Protein AF-A0A817XZN6-F1 (afdb_monomer)

Nearest PDB struct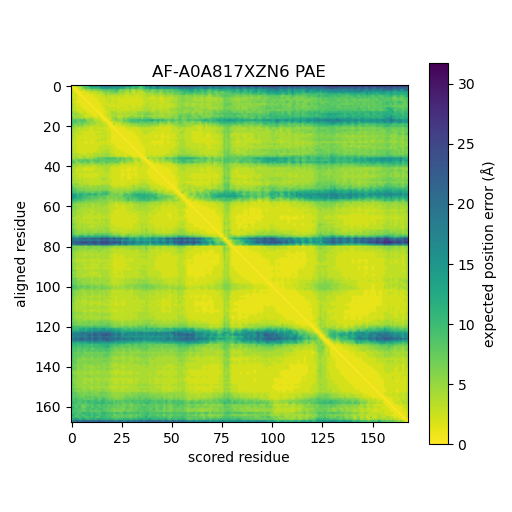ures (foldseek):
  7ai4-assembly2_B  TM=6.924E-01  e=1.505E-03  Homo sapiens
  3rib-assembly2_B  TM=6.121E-01  e=2.960E-02  Homo sapiens
  6fi4-assembly1_A-2  TM=4.427E-01  e=7.374E-02  Homo sapiens
  5bt1-assembly1_B  TM=5.089E-01  e=5.822E-01  Saccharomyces cerevisiae S288C
  5bt1-assembly1_A  TM=3.074E-01  e=2.699E-01  Saccharomyces cerevisiae S288C

Structure (mmCIF, N/CA/C/O backbone):
data_AF-A0A817XZN6-F1
#
_entry.id   AF-A0A817XZN6-F1
#
loop_
_atom_site.group_PDB
_atom_site.id
_atom_site.type_symbol
_atom_site.label_atom_id
_atom_site.label_alt_id
_atom_site.label_comp_id
_atom_site.label_asym_id
_atom_site.label_entity_id
_atom_site.label_seq_id
_atom_site.pdbx_PDB_ins_code
_atom_site.Cartn_x
_atom_site.Cartn_y
_atom_site.Cartn_z
_atom_site.occupancy
_atom_site.B_iso_or_equiv
_atom_site.auth_seq_id
_atom_site.auth_comp_id
_atom_site.auth_asym_id
_atom_site.auth_atom_id
_atom_site.pdbx_PDB_model_num
ATOM 1 N N . MET A 1 1 ? 0.587 -0.241 -28.070 1.00 60.62 1 MET A N 1
ATOM 2 C CA . MET A 1 1 ? 1.095 1.113 -28.405 1.00 60.62 1 MET A CA 1
ATOM 3 C C . MET A 1 1 ? 0.015 2.194 -28.400 1.00 60.62 1 MET A C 1
ATOM 5 O O . MET A 1 1 ? 0.226 3.192 -27.730 1.00 60.62 1 MET A O 1
ATOM 9 N N . GLU A 1 2 ? -1.133 2.032 -29.070 1.00 74.50 2 GLU A N 1
ATOM 10 C CA . GLU A 1 2 ? -2.145 3.107 -29.183 1.00 74.50 2 GLU A CA 1
ATOM 11 C C . GLU A 1 2 ? -2.701 3.598 -27.828 1.00 74.50 2 GLU A C 1
ATOM 13 O O . GLU A 1 2 ? -2.779 4.801 -27.593 1.00 74.50 2 GLU A O 1
ATOM 18 N N . VAL A 1 3 ? -2.954 2.691 -26.879 1.00 77.56 3 VAL A N 1
ATOM 19 C CA . VAL A 1 3 ? -3.459 3.027 -25.533 1.00 77.56 3 VAL A CA 1
ATOM 20 C C . VAL A 1 3 ? -2.488 3.910 -24.731 1.00 77.56 3 VAL A C 1
ATOM 22 O O . VAL A 1 3 ? -2.911 4.881 -24.105 1.00 77.56 3 VAL A O 1
ATOM 25 N N . ALA A 1 4 ? -1.178 3.643 -24.798 1.00 85.75 4 ALA A N 1
ATOM 26 C CA . ALA A 1 4 ? -0.168 4.465 -24.123 1.00 85.75 4 ALA A CA 1
ATOM 27 C C . ALA A 1 4 ? -0.171 5.912 -24.648 1.00 85.75 4 ALA A C 1
ATOM 29 O O . ALA A 1 4 ? 0.010 6.856 -23.882 1.00 85.75 4 ALA A O 1
ATOM 30 N N . THR A 1 5 ? -0.456 6.107 -25.942 1.00 88.44 5 THR A N 1
ATOM 31 C CA . THR A 1 5 ? -0.515 7.454 -26.532 1.00 88.44 5 THR A CA 1
ATOM 32 C C . THR A 1 5 ? -1.660 8.298 -25.972 1.00 88.44 5 THR A C 1
ATOM 34 O O . THR A 1 5 ? -1.512 9.513 -25.842 1.00 88.44 5 THR A O 1
ATOM 37 N N . TRP A 1 6 ? -2.788 7.683 -25.598 1.00 90.06 6 TRP A N 1
ATOM 38 C CA . TRP A 1 6 ? -3.908 8.399 -24.983 1.00 90.06 6 TRP A CA 1
ATOM 39 C C . TRP A 1 6 ? -3.563 8.862 -23.568 1.00 90.06 6 TRP A C 1
ATOM 41 O O . TRP A 1 6 ? -3.841 10.009 -23.223 1.00 90.06 6 TRP A O 1
ATOM 51 N N . TYR A 1 7 ? -2.883 8.022 -22.782 1.00 91.19 7 TYR A N 1
ATOM 52 C CA . TYR A 1 7 ? -2.407 8.410 -21.453 1.00 91.19 7 TYR A CA 1
ATOM 53 C C . TYR A 1 7 ? -1.339 9.503 -21.508 1.00 91.19 7 TYR A C 1
ATOM 55 O O . TYR A 1 7 ? -1.403 10.441 -20.722 1.00 91.19 7 TYR A O 1
ATOM 63 N N . LEU A 1 8 ? -0.410 9.451 -22.467 1.00 91.44 8 LEU A N 1
ATOM 64 C CA . LEU A 1 8 ? 0.588 10.512 -22.651 1.00 91.44 8 LEU A CA 1
ATOM 65 C C . LEU A 1 8 ? -0.052 11.861 -23.006 1.00 91.44 8 LEU A C 1
ATOM 67 O O . LEU A 1 8 ? 0.354 12.892 -22.472 1.00 91.44 8 LEU A O 1
ATOM 71 N N . LYS A 1 9 ? -1.093 11.863 -23.849 1.00 92.69 9 LYS A N 1
ATOM 72 C CA . LYS A 1 9 ? -1.884 13.076 -24.118 1.00 92.69 9 LYS A CA 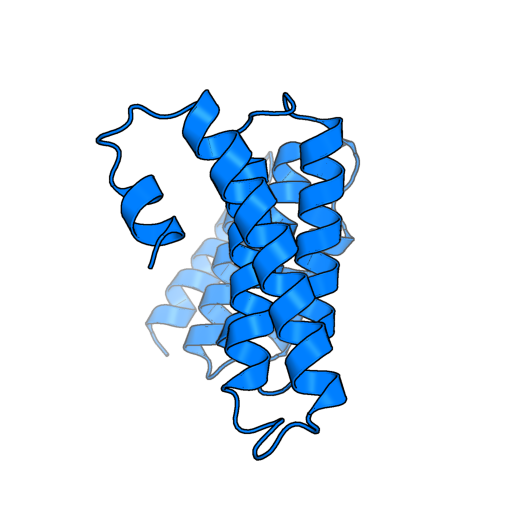1
ATOM 73 C C . LYS A 1 9 ? -2.608 13.571 -22.866 1.00 92.69 9 LYS A C 1
ATOM 75 O O . LYS A 1 9 ? -2.637 14.771 -22.619 1.00 92.69 9 LYS A O 1
ATOM 80 N N . ALA A 1 10 ? -3.179 12.664 -22.076 1.00 90.12 10 ALA A N 1
ATOM 81 C CA . ALA A 1 10 ? -3.854 13.023 -20.834 1.00 90.12 10 ALA A CA 1
ATOM 82 C C . ALA A 1 10 ? -2.884 13.622 -19.798 1.00 90.12 10 ALA A C 1
ATOM 84 O O . ALA A 1 10 ? -3.235 14.603 -19.151 1.00 90.12 10 ALA A O 1
ATOM 85 N N . ILE A 1 11 ? -1.655 13.103 -19.706 1.00 91.75 11 ILE A N 1
ATOM 86 C CA . ILE A 1 11 ? -0.579 13.641 -18.856 1.00 91.75 11 ILE A CA 1
ATOM 87 C C . ILE A 1 11 ? -0.242 15.087 -19.239 1.00 91.75 11 ILE A C 1
ATOM 89 O O . ILE A 1 11 ? -0.160 15.946 -18.363 1.00 91.75 11 ILE A O 1
ATOM 93 N N . ASP A 1 12 ? -0.080 15.372 -20.536 1.00 90.62 12 ASP A N 1
ATOM 94 C CA . ASP A 1 12 ? 0.195 16.731 -21.025 1.00 90.62 12 ASP A CA 1
ATOM 95 C C . ASP A 1 12 ? -0.951 17.708 -20.709 1.00 90.62 12 ASP A C 1
ATOM 97 O O . ASP A 1 12 ? -0.706 18.860 -20.354 1.00 90.62 12 ASP A O 1
ATOM 101 N N . LEU A 1 13 ? -2.203 17.249 -20.794 1.00 90.00 13 LEU A N 1
ATOM 102 C CA . LEU A 1 13 ? -3.370 18.057 -20.435 1.00 90.00 13 LEU A CA 1
ATOM 103 C C . LEU A 1 13 ? -3.451 18.310 -18.925 1.00 90.00 13 LEU A C 1
ATOM 105 O O . LEU A 1 13 ? -3.624 19.453 -18.513 1.00 90.00 13 LEU A O 1
ATOM 109 N N . GLU A 1 14 ? -3.298 17.270 -18.104 1.00 87.56 14 GLU A N 1
ATOM 110 C CA . GLU A 1 14 ? -3.371 17.361 -16.640 1.00 87.56 14 GLU A CA 1
ATOM 111 C C . GLU A 1 14 ? -2.254 18.253 -16.073 1.00 87.56 14 GLU A C 1
ATOM 113 O O . GLU A 1 14 ? -2.505 19.063 -15.185 1.00 87.56 14 GLU A O 1
ATOM 118 N N . GLY A 1 15 ? -1.042 18.194 -16.642 1.00 83.56 15 GLY A N 1
ATOM 119 C CA . GLY A 1 15 ? 0.075 19.065 -16.253 1.00 83.56 15 GLY A CA 1
ATOM 120 C C . GLY A 1 15 ? -0.149 20.556 -16.539 1.00 83.56 15 GLY A C 1
ATOM 121 O O . GLY A 1 15 ? 0.557 21.397 -15.985 1.00 83.56 15 GLY A O 1
ATOM 122 N N . LYS A 1 16 ? -1.131 20.900 -17.383 1.00 88.50 16 LYS A N 1
ATOM 123 C CA . LYS A 1 16 ? -1.517 22.289 -17.690 1.00 88.50 16 LYS A CA 1
ATOM 124 C C . LYS A 1 16 ? -2.652 22.804 -16.800 1.00 88.50 16 LYS A C 1
ATOM 126 O O . LYS A 1 16 ? -2.917 24.006 -16.813 1.00 88.50 16 LYS A O 1
ATOM 131 N N . LEU A 1 17 ? -3.333 21.930 -16.054 1.00 87.19 17 LEU A N 1
ATOM 132 C CA . LEU A 1 17 ? -4.431 22.315 -15.165 1.00 87.19 17 LEU A CA 1
ATOM 133 C C . LEU A 1 17 ? -3.911 22.966 -13.880 1.00 87.19 17 LEU A C 1
ATOM 135 O O . LEU A 1 17 ? -2.808 22.680 -13.420 1.00 87.19 17 LEU A O 1
ATOM 139 N N . GLN A 1 18 ? -4.729 23.841 -13.290 1.00 83.50 18 GLN A N 1
ATOM 140 C CA . GLN A 1 18 ? -4.469 24.450 -11.986 1.00 83.50 18 GLN A CA 1
ATOM 141 C C . GLN A 1 18 ? -5.731 24.359 -11.103 1.00 83.50 18 GLN A C 1
ATOM 143 O O . GLN A 1 18 ? -6.772 24.883 -11.510 1.00 83.50 18 GLN A O 1
ATOM 148 N N . PRO A 1 19 ? -5.665 23.720 -9.915 1.00 82.38 19 PRO A N 1
ATOM 149 C CA . PRO A 1 19 ? -4.513 22.987 -9.379 1.00 82.38 19 PRO A CA 1
ATOM 150 C C . PRO A 1 19 ? -4.287 21.649 -10.105 1.00 82.38 19 PRO A C 1
ATOM 152 O O . PRO A 1 19 ? -5.231 21.024 -10.588 1.00 82.38 19 PRO A O 1
ATOM 155 N N . VAL A 1 20 ? -3.033 21.196 -10.149 1.00 83.62 20 VAL A N 1
ATOM 156 C CA . VAL A 1 20 ? -2.660 19.893 -10.723 1.00 83.62 20 VAL A CA 1
ATOM 157 C C . VAL A 1 20 ? -3.245 18.758 -9.879 1.00 83.62 20 VAL A C 1
ATOM 159 O O . VAL A 1 20 ? -3.079 18.725 -8.657 1.00 83.62 20 VAL A O 1
ATOM 162 N N . ASN A 1 21 ? -3.879 17.772 -10.519 1.00 87.38 21 ASN A N 1
ATOM 163 C CA . ASN A 1 21 ? -4.322 16.566 -9.829 1.00 87.38 21 ASN A CA 1
ATOM 164 C C . ASN A 1 21 ? -3.212 15.503 -9.814 1.00 87.38 21 ASN A C 1
ATOM 166 O O . ASN A 1 21 ? -3.130 14.635 -10.688 1.00 87.38 21 ASN A O 1
ATOM 170 N N . TYR A 1 22 ? -2.376 15.535 -8.775 1.00 88.56 22 TYR A N 1
ATOM 171 C CA . TYR A 1 22 ? -1.265 14.591 -8.604 1.00 88.56 22 TYR A CA 1
ATOM 172 C C . TYR A 1 22 ? -1.702 13.124 -8.583 1.00 88.56 22 TYR A C 1
ATOM 174 O O . TYR A 1 22 ? -0.981 12.258 -9.074 1.00 88.56 22 TYR A O 1
ATOM 182 N N . LEU A 1 23 ? -2.908 12.828 -8.087 1.00 89.19 23 LEU A N 1
ATOM 183 C CA . LEU A 1 23 ? -3.453 11.471 -8.103 1.00 89.19 23 LEU A CA 1
ATOM 184 C C . LEU A 1 23 ? -3.738 10.980 -9.525 1.00 89.19 23 LEU A C 1
ATOM 186 O O . LEU A 1 23 ? -3.486 9.812 -9.830 1.00 89.19 23 LEU A O 1
ATOM 190 N N . ASN A 1 24 ? -4.295 11.837 -10.379 1.00 89.50 24 ASN A N 1
ATOM 191 C CA . ASN A 1 24 ? -4.534 11.494 -11.777 1.00 89.50 24 ASN A CA 1
ATOM 192 C C . ASN A 1 24 ? -3.212 11.313 -12.513 1.00 89.50 24 ASN A C 1
ATOM 194 O O . ASN A 1 24 ? -3.021 10.284 -13.158 1.00 89.50 24 ASN A O 1
ATOM 198 N N . LEU A 1 25 ? -2.290 12.261 -12.346 1.00 91.50 25 LEU A N 1
ATOM 199 C CA . LEU A 1 25 ? -0.982 12.228 -12.989 1.00 91.50 25 LEU A CA 1
ATOM 200 C C . LEU A 1 25 ? -0.202 10.957 -12.616 1.00 91.50 25 LEU A C 1
ATOM 202 O O . LEU A 1 25 ? 0.289 10.250 -13.494 1.00 91.50 25 LEU A O 1
ATOM 206 N N . PHE A 1 26 ? -0.185 10.609 -11.327 1.00 92.44 26 PHE A N 1
ATOM 207 C CA . PHE A 1 26 ? 0.412 9.376 -10.815 1.00 92.44 26 PHE A CA 1
ATOM 208 C C . PHE A 1 26 ? -0.188 8.127 -11.469 1.00 92.44 26 PHE A C 1
ATOM 210 O O . PHE A 1 26 ? 0.537 7.290 -12.006 1.00 92.44 26 PHE A O 1
ATOM 217 N N . LYS A 1 27 ? -1.523 8.013 -11.479 1.00 90.50 27 LYS A N 1
ATOM 218 C CA . LYS A 1 27 ? -2.215 6.869 -12.096 1.00 90.50 27 LYS A CA 1
ATOM 219 C C . LYS A 1 27 ? -1.919 6.759 -13.587 1.00 90.50 27 LYS A C 1
ATOM 221 O O . LYS A 1 27 ? -1.772 5.650 -14.088 1.00 90.50 27 LYS A O 1
ATOM 226 N N . MET A 1 28 ? -1.874 7.886 -14.296 1.00 92.56 28 MET A N 1
ATOM 227 C CA . MET A 1 28 ? -1.576 7.893 -15.724 1.00 92.56 28 MET A CA 1
ATOM 228 C C . MET A 1 28 ? -0.142 7.432 -15.980 1.00 92.56 28 MET A C 1
ATOM 230 O O . MET A 1 28 ? 0.054 6.607 -16.865 1.00 92.56 28 MET A O 1
ATOM 234 N N . TYR A 1 29 ? 0.838 7.882 -15.189 1.00 92.56 29 TYR A N 1
ATOM 235 C CA . TYR A 1 29 ? 2.216 7.403 -15.317 1.00 92.56 29 TYR A CA 1
ATOM 236 C C . TYR A 1 29 ? 2.351 5.904 -15.053 1.00 92.56 29 TYR A C 1
ATOM 238 O O . TYR A 1 2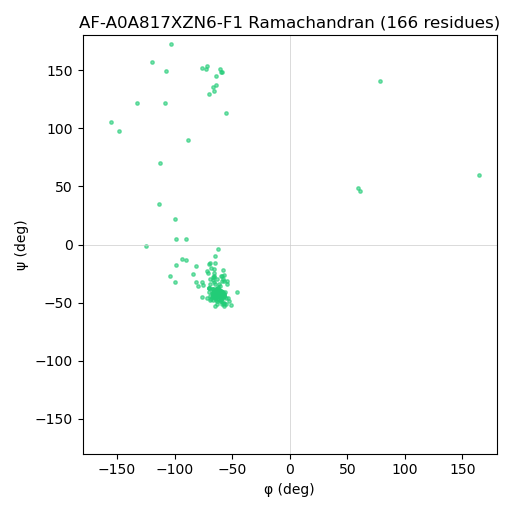9 ? 2.936 5.215 -15.887 1.00 92.56 29 TYR A O 1
ATOM 246 N N . LEU A 1 30 ? 1.744 5.379 -13.980 1.00 89.56 30 LEU A N 1
ATOM 247 C CA . LEU A 1 30 ? 1.716 3.929 -13.748 1.00 89.56 30 LEU A CA 1
ATOM 248 C C . LEU A 1 30 ? 1.066 3.190 -14.916 1.00 89.56 30 LEU A C 1
ATOM 250 O O . LEU A 1 30 ? 1.568 2.165 -15.366 1.00 89.56 30 LEU A O 1
ATOM 254 N N . LYS A 1 31 ? -0.023 3.735 -15.465 1.00 90.25 31 LYS A N 1
ATOM 255 C CA . LYS A 1 31 ? -0.713 3.074 -16.566 1.00 90.25 31 LYS A CA 1
ATOM 256 C C . LYS A 1 31 ? 0.092 3.080 -17.862 1.00 90.25 31 LYS A C 1
ATOM 258 O O . LYS A 1 31 ? 0.016 2.120 -18.625 1.00 90.25 31 LYS A O 1
ATOM 263 N N . VAL A 1 32 ? 0.869 4.134 -18.110 1.00 90.75 32 VAL A N 1
ATOM 264 C CA . VAL A 1 32 ? 1.834 4.163 -19.216 1.00 90.75 32 VAL A CA 1
ATOM 265 C C . VAL A 1 32 ? 2.925 3.120 -18.993 1.00 90.75 32 VAL A C 1
ATOM 267 O O . VAL A 1 32 ? 3.208 2.387 -19.935 1.00 90.75 32 VAL A O 1
ATOM 270 N N . ALA A 1 33 ? 3.477 3.012 -17.778 1.00 88.62 33 ALA A N 1
ATOM 271 C CA . ALA A 1 33 ? 4.471 1.992 -17.444 1.00 88.62 33 ALA A CA 1
ATOM 272 C C . ALA A 1 33 ? 3.938 0.583 -17.755 1.00 88.62 33 ALA A C 1
ATOM 274 O O . ALA A 1 33 ? 4.550 -0.138 -18.537 1.00 88.62 33 ALA A O 1
ATOM 275 N N . GLU A 1 34 ? 2.737 0.245 -17.271 1.00 86.38 34 GLU A N 1
ATOM 276 C CA . GLU A 1 34 ? 2.068 -1.036 -17.556 1.00 86.38 34 GLU A CA 1
ATOM 277 C C . GLU A 1 34 ? 1.868 -1.279 -19.065 1.00 86.38 34 GLU A C 1
ATOM 279 O O . GLU A 1 34 ? 2.081 -2.382 -19.564 1.00 86.38 34 GLU A O 1
ATOM 284 N N . CYS A 1 35 ? 1.459 -0.254 -19.824 1.00 88.62 35 CYS A N 1
ATOM 285 C CA . CYS A 1 35 ? 1.223 -0.378 -21.269 1.00 88.62 35 CYS A CA 1
ATOM 286 C C . CYS A 1 35 ? 2.505 -0.572 -22.093 1.00 88.62 35 CYS A C 1
ATOM 288 O O . CYS A 1 35 ? 2.411 -0.928 -23.271 1.00 88.62 35 CYS A O 1
ATOM 290 N N . LEU A 1 36 ? 3.663 -0.266 -21.511 1.00 86.88 36 LEU A N 1
ATOM 291 C CA . LEU A 1 36 ? 4.981 -0.326 -22.136 1.00 86.88 36 LEU A CA 1
ATOM 292 C C . LEU A 1 36 ? 5.851 -1.416 -21.492 1.00 86.88 36 LEU A C 1
ATOM 294 O O . LEU A 1 36 ? 7.055 -1.236 -21.373 1.00 86.88 36 LEU A O 1
ATOM 298 N N . GLU A 1 37 ? 5.238 -2.531 -21.078 1.00 84.12 37 GLU A N 1
ATOM 299 C CA . GLU A 1 37 ? 5.939 -3.685 -20.486 1.00 84.12 37 GLU A CA 1
ATOM 300 C C . GLU A 1 37 ? 6.691 -3.325 -19.190 1.00 84.12 37 GLU A C 1
ATOM 302 O O . GLU A 1 37 ? 7.841 -3.702 -18.990 1.00 84.12 37 GLU A O 1
ATOM 307 N N . ASN A 1 38 ? 6.019 -2.587 -18.298 1.00 75.12 38 ASN A N 1
ATOM 308 C CA . ASN A 1 38 ? 6.562 -2.085 -17.029 1.00 75.12 38 ASN A CA 1
ATOM 309 C C . ASN A 1 38 ? 7.792 -1.189 -17.221 1.00 75.12 38 ASN A C 1
ATOM 311 O O . ASN A 1 38 ? 8.813 -1.325 -16.546 1.00 75.12 38 ASN A O 1
ATOM 315 N N . ASP A 1 39 ? 7.671 -0.230 -18.142 1.00 82.44 39 ASP A N 1
ATOM 316 C CA . ASP A 1 39 ? 8.722 0.743 -18.421 1.00 82.44 39 ASP A CA 1
ATOM 317 C C . ASP A 1 39 ? 9.132 1.499 -17.142 1.00 82.44 39 ASP A C 1
ATOM 319 O O . ASP A 1 39 ? 8.380 2.304 -16.572 1.00 82.44 39 ASP A O 1
ATOM 323 N N . LYS A 1 40 ? 10.375 1.247 -16.718 1.00 85.00 40 LYS A N 1
ATOM 324 C CA . LYS A 1 40 ? 10.961 1.793 -15.493 1.00 85.00 40 LYS A CA 1
ATOM 325 C C . LYS A 1 40 ? 10.977 3.322 -15.474 1.00 85.00 40 LYS A C 1
ATOM 327 O O . LYS A 1 40 ? 10.847 3.914 -14.409 1.00 85.00 40 LYS A O 1
ATOM 332 N N . ILE A 1 41 ? 11.097 3.990 -16.623 1.00 89.38 41 ILE A N 1
ATOM 333 C CA . ILE A 1 41 ? 11.153 5.458 -16.690 1.00 89.38 41 ILE A CA 1
ATOM 334 C C . ILE A 1 41 ? 9.823 6.056 -16.226 1.00 89.38 41 ILE A C 1
ATOM 336 O O . ILE A 1 41 ? 9.808 7.046 -15.493 1.00 89.38 41 ILE A O 1
ATOM 340 N N . TYR A 1 42 ? 8.697 5.482 -16.648 1.00 89.31 42 TYR A N 1
ATOM 341 C CA . TYR A 1 42 ? 7.379 5.983 -16.255 1.00 89.31 42 TYR A CA 1
ATOM 342 C C . TYR A 1 42 ? 7.010 5.601 -14.824 1.00 89.31 42 TYR A C 1
ATOM 344 O O . TYR A 1 42 ? 6.374 6.403 -14.138 1.00 89.31 42 TYR A O 1
ATOM 352 N N . TYR A 1 43 ? 7.474 4.445 -14.351 1.00 87.81 43 TYR A N 1
ATOM 353 C CA . TYR A 1 43 ? 7.389 4.093 -12.937 1.00 87.81 43 TYR A CA 1
ATOM 354 C C . TYR A 1 43 ? 8.146 5.101 -12.055 1.00 87.81 43 TYR A C 1
ATOM 356 O O . TYR A 1 43 ? 7.561 5.680 -11.140 1.00 87.81 43 TYR A O 1
ATOM 364 N N . GLU A 1 44 ? 9.394 5.433 -12.397 1.00 89.69 44 GLU A N 1
ATOM 365 C CA . GLU A 1 44 ? 10.173 6.450 -11.676 1.00 89.69 44 GLU A CA 1
ATOM 366 C C . GLU A 1 44 ? 9.501 7.828 -11.720 1.00 89.69 44 GLU A C 1
ATOM 368 O O . GLU A 1 44 ? 9.514 8.569 -10.739 1.00 89.69 44 GLU A O 1
ATOM 373 N N . LYS A 1 45 ? 8.847 8.195 -12.829 1.00 92.25 45 LYS A N 1
ATOM 374 C CA . LYS A 1 45 ? 8.043 9.430 -12.886 1.00 92.25 45 LYS A CA 1
ATOM 375 C C . LYS A 1 45 ? 6.858 9.401 -11.922 1.00 92.25 45 LYS A C 1
ATOM 377 O O . LYS A 1 45 ? 6.580 10.421 -11.296 1.00 92.25 45 LYS A O 1
ATOM 382 N N . ALA A 1 46 ? 6.174 8.265 -11.784 1.00 91.38 46 ALA A N 1
ATOM 383 C CA . ALA A 1 46 ? 5.105 8.109 -10.802 1.00 91.38 46 ALA A CA 1
ATOM 384 C C . ALA A 1 46 ? 5.653 8.217 -9.370 1.00 91.38 46 ALA A C 1
ATOM 386 O O . ALA A 1 46 ? 5.121 8.981 -8.567 1.00 91.38 46 ALA A O 1
ATOM 387 N N . LYS A 1 47 ? 6.761 7.535 -9.066 1.00 90.31 47 LYS A N 1
ATOM 388 C CA . LYS A 1 47 ? 7.428 7.595 -7.758 1.00 90.31 47 LYS A CA 1
ATOM 389 C C . LYS A 1 47 ? 7.869 9.015 -7.398 1.00 90.31 47 LYS A C 1
ATOM 391 O O . LYS A 1 47 ? 7.579 9.487 -6.301 1.00 90.31 47 LYS A O 1
ATOM 396 N N . ASN A 1 48 ? 8.444 9.737 -8.360 1.00 91.62 48 ASN A N 1
ATOM 397 C CA . ASN A 1 48 ? 8.843 11.134 -8.196 1.00 91.62 48 ASN A CA 1
ATOM 398 C C . ASN A 1 48 ? 7.675 12.067 -7.850 1.00 91.62 48 ASN A C 1
ATOM 400 O O . ASN A 1 48 ? 7.894 13.102 -7.229 1.00 91.62 48 ASN A O 1
ATOM 404 N N . ILE A 1 49 ? 6.435 11.745 -8.236 1.00 91.06 49 ILE A N 1
ATOM 405 C CA . ILE A 1 49 ? 5.282 12.533 -7.780 1.00 91.06 49 ILE A CA 1
ATOM 406 C C . ILE A 1 49 ? 5.149 12.412 -6.272 1.00 91.06 49 ILE A C 1
ATOM 408 O O . ILE A 1 49 ? 5.013 13.432 -5.613 1.00 91.06 49 ILE A O 1
ATOM 412 N N . VAL A 1 50 ? 5.213 11.190 -5.738 1.00 88.75 50 VAL A N 1
ATOM 413 C CA . VAL A 1 50 ? 5.025 10.917 -4.307 1.00 88.75 50 VAL A CA 1
ATOM 414 C C . VAL A 1 50 ? 6.124 11.573 -3.471 1.00 88.75 50 VAL A C 1
ATOM 416 O O . VAL A 1 50 ? 5.820 12.194 -2.457 1.00 88.75 50 VAL A O 1
ATOM 419 N N . THR A 1 51 ? 7.381 11.508 -3.919 1.00 86.56 51 THR A N 1
ATOM 420 C CA . THR A 1 51 ? 8.528 12.086 -3.193 1.00 86.56 51 THR A CA 1
ATOM 421 C C . THR A 1 51 ? 8.566 13.613 -3.213 1.00 86.56 51 THR A C 1
ATOM 423 O O . THR A 1 51 ? 9.199 14.207 -2.348 1.00 86.56 51 THR A O 1
ATOM 426 N N . ASN A 1 52 ? 7.923 14.251 -4.196 1.00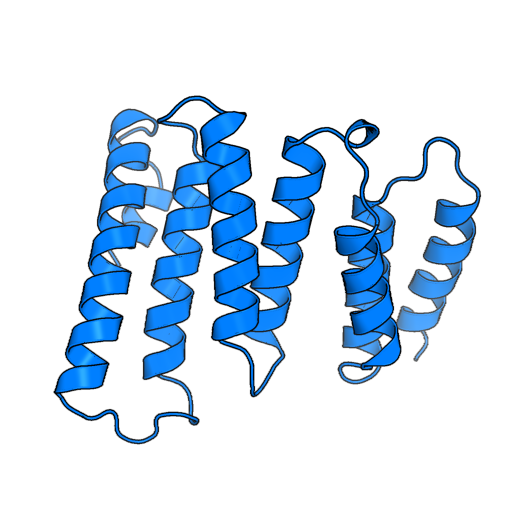 87.06 52 ASN A N 1
ATOM 427 C CA . ASN A 1 52 ? 7.892 15.710 -4.338 1.00 87.06 52 ASN A CA 1
ATOM 428 C C . ASN A 1 52 ? 6.607 16.349 -3.782 1.00 87.06 52 ASN A C 1
ATOM 430 O O . ASN A 1 52 ? 6.419 17.555 -3.945 1.00 87.06 52 ASN A O 1
ATOM 434 N N . LEU A 1 53 ? 5.713 15.573 -3.155 1.00 86.06 53 LEU A N 1
ATOM 435 C CA . LEU A 1 53 ? 4.540 16.136 -2.483 1.00 86.06 53 LEU A CA 1
ATOM 436 C C . LEU A 1 53 ? 4.983 17.016 -1.315 1.00 86.06 53 LEU A C 1
ATOM 438 O O . LEU A 1 53 ? 5.861 16.643 -0.537 1.00 86.06 53 LEU A O 1
ATOM 442 N N . THR A 1 54 ? 4.340 18.169 -1.176 1.00 77.38 54 THR A N 1
ATOM 443 C CA . THR A 1 54 ? 4.563 19.089 -0.059 1.00 77.38 54 THR A CA 1
ATOM 444 C C . THR A 1 54 ? 3.419 18.981 0.948 1.00 77.38 54 THR A C 1
ATOM 446 O O . THR A 1 54 ? 2.402 18.328 0.703 1.00 77.38 54 THR A O 1
ATOM 449 N N . GLU A 1 55 ? 3.554 19.646 2.097 1.00 75.62 55 GLU A N 1
ATOM 450 C CA . GLU A 1 55 ? 2.495 19.711 3.116 1.00 75.62 55 GLU A CA 1
ATOM 451 C C . GLU A 1 55 ? 1.170 20.283 2.564 1.00 75.62 55 GLU A C 1
ATOM 453 O O . GLU A 1 55 ? 0.091 19.922 3.035 1.00 75.62 55 GLU A O 1
ATOM 458 N N . GLU A 1 56 ? 1.228 21.109 1.511 1.00 75.38 56 GLU A N 1
ATOM 459 C CA . GLU A 1 56 ? 0.062 21.737 0.870 1.00 75.38 56 GLU A CA 1
ATOM 460 C C . GLU A 1 56 ? -0.880 20.733 0.189 1.00 75.38 56 GLU A C 1
ATOM 462 O O . GLU A 1 56 ? -2.073 20.999 0.035 1.00 75.38 56 GLU A O 1
ATOM 467 N N . ASN A 1 57 ? -0.375 19.557 -0.197 1.00 80.00 57 ASN A N 1
ATOM 468 C CA . ASN A 1 57 ? -1.168 18.500 -0.828 1.00 80.00 57 ASN A CA 1
ATOM 469 C C . ASN A 1 57 ? -2.172 17.838 0.130 1.00 80.00 57 ASN A C 1
ATOM 471 O O . ASN A 1 57 ? -3.122 17.182 -0.310 1.00 80.00 57 ASN A O 1
ATOM 475 N N . GLY A 1 58 ? -1.985 18.040 1.436 1.00 87.94 58 GLY A N 1
ATOM 476 C CA . GLY A 1 58 ? -2.799 17.465 2.494 1.00 87.94 58 GLY A CA 1
ATOM 477 C C . GLY A 1 58 ? -2.449 15.995 2.778 1.00 87.94 58 GLY A C 1
ATOM 478 O O . GLY A 1 58 ? -2.249 15.196 1.856 1.00 87.94 58 GLY A O 1
ATOM 479 N N . PRO A 1 59 ? -2.443 15.583 4.059 1.00 90.25 59 PRO A N 1
ATOM 480 C CA . PRO A 1 59 ? -1.932 14.275 4.480 1.00 90.25 59 PRO A CA 1
ATOM 481 C C . PRO A 1 59 ? -2.668 13.102 3.818 1.00 90.25 59 PRO A C 1
ATOM 483 O O . PRO A 1 59 ? -2.052 12.139 3.367 1.00 90.25 59 PRO A O 1
ATOM 486 N N . LEU A 1 60 ? -3.991 13.191 3.661 1.00 91.75 60 LEU A N 1
ATOM 487 C CA . LEU A 1 60 ? -4.782 12.099 3.081 1.00 91.75 60 LEU A CA 1
ATOM 488 C C . LEU A 1 60 ? -4.529 11.887 1.581 1.00 91.75 60 LEU A C 1
ATOM 490 O O . LEU A 1 60 ? -4.647 10.758 1.096 1.00 91.75 60 LEU A O 1
ATOM 494 N N . GLN A 1 61 ? -4.170 12.938 0.833 1.00 89.56 61 GLN A N 1
ATOM 495 C CA . GLN A 1 61 ? -3.786 12.786 -0.573 1.00 89.56 61 GLN A CA 1
ATOM 496 C C . GLN A 1 61 ? -2.449 12.045 -0.676 1.00 89.56 61 GLN A C 1
ATOM 498 O O . GLN A 1 61 ? -2.338 11.098 -1.460 1.00 89.56 61 GLN A O 1
ATOM 503 N N . THR A 1 62 ? -1.485 12.425 0.162 1.00 91.81 62 THR A N 1
ATOM 504 C CA . THR A 1 62 ? -0.174 11.776 0.272 1.00 91.81 62 THR A CA 1
ATOM 505 C C . THR A 1 62 ? -0.308 10.307 0.665 1.00 91.81 62 THR A C 1
ATOM 507 O O . THR A 1 62 ? 0.201 9.436 -0.040 1.00 91.81 6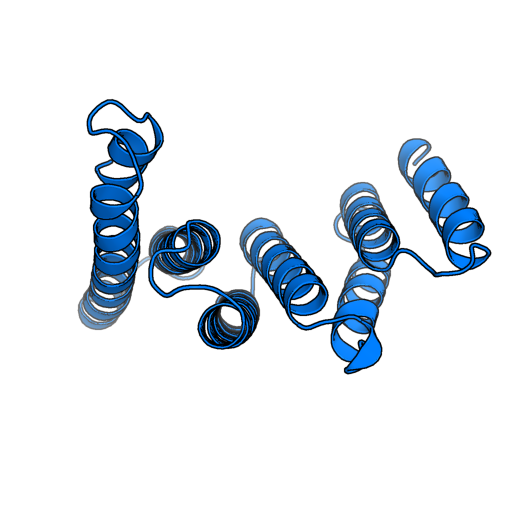2 THR A O 1
ATOM 510 N N . ALA A 1 63 ? -1.095 9.994 1.701 1.00 94.00 63 ALA A N 1
ATOM 511 C CA . ALA A 1 63 ? -1.361 8.614 2.109 1.00 94.00 63 ALA A CA 1
ATOM 512 C C . ALA A 1 63 ? -1.968 7.778 0.971 1.00 94.00 63 ALA A C 1
ATOM 514 O O . ALA A 1 63 ? -1.568 6.636 0.742 1.00 94.00 63 ALA A O 1
ATOM 515 N N . ARG A 1 64 ? -2.914 8.345 0.212 1.00 93.19 64 ARG A N 1
ATOM 516 C CA . ARG A 1 64 ? -3.543 7.655 -0.923 1.00 93.19 64 ARG A CA 1
ATOM 517 C C . ARG A 1 64 ? -2.555 7.352 -2.048 1.00 93.19 64 ARG A C 1
ATOM 519 O O . ARG A 1 64 ? -2.725 6.348 -2.740 1.00 93.19 64 ARG A O 1
ATOM 526 N N . LEU A 1 65 ? -1.576 8.224 -2.266 1.00 93.88 65 LEU A N 1
ATOM 527 C CA . LEU A 1 65 ? -0.529 8.022 -3.262 1.00 93.88 65 LEU A CA 1
ATOM 528 C C . LEU A 1 65 ? 0.453 6.932 -2.820 1.00 93.88 65 LEU A C 1
ATOM 530 O O . LEU A 1 65 ? 0.672 6.002 -3.593 1.00 93.88 65 LEU A O 1
ATOM 534 N N . TYR A 1 66 ? 0.916 6.961 -1.566 1.00 94.69 66 TYR A N 1
ATOM 535 C CA . TYR A 1 66 ? 1.725 5.880 -0.987 1.00 94.69 66 TYR A CA 1
ATOM 536 C C . TYR A 1 66 ? 1.034 4.517 -1.075 1.00 94.69 66 TYR A C 1
ATOM 538 O O . TYR A 1 66 ? 1.633 3.560 -1.553 1.00 94.69 66 TYR A O 1
ATOM 546 N N . PHE A 1 67 ? -0.254 4.440 -0.720 1.00 95.38 67 PHE A N 1
ATOM 547 C CA . PHE A 1 67 ? -1.031 3.201 -0.832 1.00 95.38 67 PHE A CA 1
ATOM 548 C C . PHE A 1 67 ? -1.029 2.634 -2.258 1.00 95.38 67 PHE A C 1
ATOM 550 O O . PHE A 1 67 ? -0.955 1.426 -2.470 1.00 95.38 67 PHE A O 1
ATOM 557 N N . LYS A 1 68 ? -1.155 3.510 -3.262 1.00 93.00 68 LYS A N 1
ATOM 558 C CA . LYS A 1 68 ? -1.191 3.093 -4.666 1.00 93.00 68 LYS A CA 1
ATOM 559 C C . LYS A 1 68 ? 0.173 2.697 -5.201 1.00 93.00 68 LYS A C 1
ATOM 561 O O . LYS A 1 68 ? 0.218 1.810 -6.046 1.00 93.00 68 LYS A O 1
ATOM 566 N N . LEU A 1 69 ? 1.229 3.362 -4.744 1.00 91.75 69 LEU A N 1
ATOM 567 C CA . LEU A 1 69 ? 2.597 2.984 -5.064 1.00 91.75 69 LEU A CA 1
ATOM 568 C C . LEU A 1 69 ? 2.890 1.594 -4.499 1.00 91.75 69 LEU A C 1
ATOM 570 O O . LEU A 1 69 ? 3.209 0.704 -5.275 1.00 91.75 69 LEU A O 1
ATOM 574 N N . ALA A 1 70 ? 2.608 1.378 -3.211 1.00 92.69 70 ALA A N 1
ATOM 575 C CA . ALA A 1 70 ? 2.777 0.090 -2.543 1.00 92.69 70 ALA A CA 1
ATOM 576 C C . ALA A 1 70 ? 2.066 -1.062 -3.275 1.00 92.69 70 ALA A C 1
ATOM 578 O O . ALA A 1 70 ? 2.674 -2.081 -3.583 1.00 92.69 70 ALA A O 1
ATOM 579 N N . HIS A 1 71 ? 0.794 -0.861 -3.634 1.00 90.44 71 HIS A N 1
ATOM 580 C CA . HIS A 1 71 ? 0.011 -1.853 -4.376 1.00 90.44 71 HIS A CA 1
ATOM 581 C C . HIS A 1 71 ? 0.537 -2.101 -5.800 1.00 90.44 71 HIS A C 1
ATOM 583 O O . HIS A 1 71 ? 0.279 -3.143 -6.392 1.00 90.44 71 HIS A O 1
ATOM 589 N N . HIS A 1 72 ? 1.205 -1.127 -6.420 1.00 87.56 72 HIS A N 1
ATOM 590 C CA . HIS A 1 72 ? 1.838 -1.349 -7.719 1.00 87.56 72 HIS A CA 1
ATOM 591 C C . HIS A 1 72 ? 3.139 -2.147 -7.556 1.00 87.56 72 HIS A C 1
ATOM 593 O O . HIS A 1 72 ? 3.326 -3.122 -8.282 1.00 87.56 72 HIS A O 1
ATOM 599 N N . CYS A 1 73 ? 3.980 -1.788 -6.575 1.00 87.19 73 CYS A N 1
ATOM 600 C CA . CYS A 1 73 ? 5.197 -2.526 -6.218 1.00 87.19 73 CYS A CA 1
ATOM 601 C C . CYS A 1 73 ? 4.892 -4.004 -5.950 1.00 87.19 73 CYS A C 1
ATOM 603 O O . CYS A 1 73 ? 5.557 -4.874 -6.503 1.00 87.19 73 CYS A O 1
ATOM 605 N N . SER A 1 74 ? 3.835 -4.282 -5.176 1.00 86.81 74 SER A N 1
ATOM 606 C CA . SER A 1 74 ? 3.456 -5.647 -4.793 1.00 86.81 74 SER A CA 1
ATOM 607 C C . SER A 1 74 ? 3.000 -6.529 -5.961 1.00 86.81 74 SER A C 1
ATOM 609 O O . SER A 1 74 ? 2.989 -7.745 -5.823 1.00 86.81 74 SER A O 1
ATOM 611 N N . LEU A 1 75 ? 2.577 -5.947 -7.091 1.00 81.19 75 LEU A N 1
ATOM 612 C CA . LEU A 1 75 ? 2.012 -6.691 -8.224 1.00 81.19 75 LEU A CA 1
ATOM 613 C C . LEU A 1 75 ? 2.995 -6.941 -9.369 1.00 81.19 75 LEU A C 1
ATOM 615 O O . LEU A 1 75 ? 2.829 -7.913 -10.103 1.00 81.19 75 LEU A O 1
ATOM 619 N N . TYR A 1 76 ? 3.935 -6.025 -9.593 1.00 71.94 76 TYR A N 1
ATOM 620 C CA . TYR A 1 76 ? 4.661 -5.948 -10.867 1.00 71.94 76 TYR A CA 1
ATOM 621 C C . TYR A 1 76 ? 6.176 -6.011 -10.737 1.00 71.94 76 TYR A C 1
ATOM 623 O O . TYR A 1 76 ? 6.864 -5.991 -11.759 1.00 71.94 76 TYR A O 1
ATOM 631 N N . SER A 1 77 ? 6.694 -6.099 -9.516 1.00 57.69 77 SER A N 1
ATOM 632 C CA . SER A 1 77 ? 8.123 -6.220 -9.297 1.00 57.69 77 SER A CA 1
ATOM 633 C C . SER A 1 77 ? 8.485 -7.622 -8.821 1.00 57.69 77 SER A C 1
ATOM 635 O O . SER A 1 77 ? 8.045 -8.042 -7.757 1.00 57.69 77 SER A O 1
ATOM 637 N N . ASP A 1 78 ? 9.361 -8.310 -9.562 1.00 56.16 78 ASP A N 1
ATOM 638 C CA . ASP A 1 78 ? 10.057 -9.525 -9.094 1.00 56.16 78 ASP A CA 1
ATOM 639 C C . ASP A 1 78 ? 10.970 -9.249 -7.878 1.00 56.16 78 ASP A C 1
ATOM 641 O O . ASP A 1 78 ? 1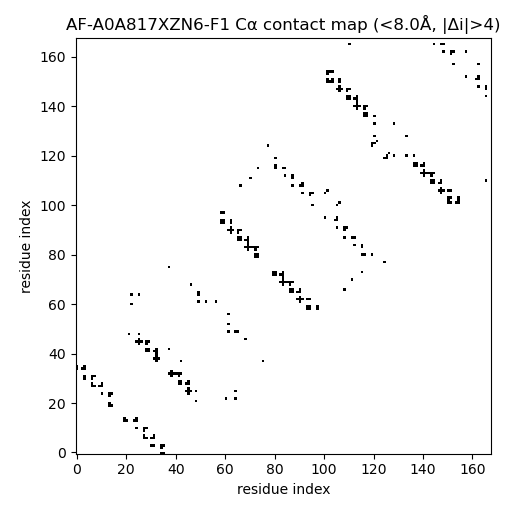1.616 -10.162 -7.369 1.00 56.16 78 ASP A O 1
ATOM 645 N N . ARG A 1 79 ? 11.091 -7.985 -7.447 1.00 58.25 79 ARG A N 1
ATOM 646 C CA . ARG A 1 79 ? 11.873 -7.536 -6.292 1.00 58.25 79 ARG A CA 1
ATOM 647 C C . ARG A 1 79 ? 11.307 -6.229 -5.781 1.00 58.25 79 ARG A C 1
ATOM 649 O O . ARG A 1 79 ? 11.492 -5.226 -6.449 1.00 58.25 79 ARG A O 1
ATOM 656 N N . ASP A 1 80 ? 10.599 -6.234 -4.666 1.00 74.06 80 ASP A N 1
ATOM 657 C CA . ASP A 1 80 ? 10.718 -5.198 -3.625 1.00 74.06 80 ASP A CA 1
ATOM 658 C C . ASP A 1 80 ? 9.508 -5.303 -2.684 1.00 74.06 80 ASP A C 1
ATOM 660 O O . ASP A 1 80 ? 8.726 -4.364 -2.506 1.00 74.06 80 ASP A O 1
ATOM 664 N N . HIS A 1 81 ? 9.366 -6.474 -2.051 1.00 85.38 81 HIS A N 1
ATOM 665 C CA . HIS A 1 81 ? 8.523 -6.629 -0.864 1.00 85.38 81 HIS A CA 1
ATOM 666 C C . HIS A 1 81 ? 8.788 -5.485 0.131 1.00 85.38 81 HIS A C 1
ATOM 668 O O . HIS A 1 81 ? 7.850 -4.890 0.655 1.00 85.38 81 HIS A O 1
ATOM 674 N N . ASP A 1 82 ? 10.058 -5.116 0.305 1.00 89.06 82 ASP A N 1
ATOM 675 C CA . ASP A 1 82 ? 10.479 -4.039 1.196 1.00 89.06 82 ASP A CA 1
ATOM 676 C C . ASP A 1 82 ? 10.011 -2.652 0.720 1.00 89.06 82 ASP A C 1
ATOM 678 O O . ASP A 1 82 ? 9.502 -1.884 1.530 1.00 89.06 82 ASP A O 1
ATOM 682 N N . GLU A 1 83 ? 10.073 -2.331 -0.582 1.00 89.75 83 GLU A N 1
ATOM 683 C CA . GLU A 1 83 ? 9.554 -1.043 -1.092 1.00 89.75 83 GLU A CA 1
ATOM 684 C C . GLU A 1 83 ? 8.034 -0.948 -0.910 1.00 89.75 83 GLU A C 1
ATOM 686 O O . GLU A 1 83 ? 7.509 0.097 -0.503 1.00 89.75 83 GLU A O 1
ATOM 691 N N . ALA A 1 84 ? 7.316 -2.040 -1.193 1.00 92.31 84 ALA A N 1
ATOM 692 C CA . ALA A 1 84 ? 5.876 -2.104 -0.980 1.00 92.31 84 ALA A CA 1
ATOM 693 C C . ALA A 1 84 ? 5.536 -1.926 0.507 1.00 92.31 84 ALA A C 1
ATOM 695 O O . ALA A 1 84 ? 4.631 -1.156 0.849 1.00 92.31 84 ALA A O 1
ATOM 696 N N . LEU A 1 85 ? 6.284 -2.595 1.388 1.00 94.44 85 LEU A N 1
ATOM 697 C CA . LEU A 1 85 ? 6.110 -2.518 2.832 1.00 94.44 85 LEU A CA 1
ATOM 698 C C . LEU A 1 85 ? 6.379 -1.103 3.351 1.00 94.44 85 LEU A C 1
ATOM 700 O O . LEU A 1 85 ? 5.526 -0.552 4.045 1.00 94.44 85 LEU A O 1
ATOM 704 N N . ASP A 1 86 ? 7.493 -0.483 2.962 1.00 94.12 86 ASP A N 1
ATOM 705 C CA . ASP A 1 86 ? 7.845 0.890 3.341 1.00 94.12 86 ASP A CA 1
ATOM 706 C C . ASP A 1 86 ? 6.751 1.881 2.925 1.00 94.12 86 ASP A C 1
ATOM 708 O O . ASP A 1 86 ? 6.319 2.726 3.717 1.00 94.12 86 ASP A O 1
ATOM 712 N N . CYS A 1 87 ? 6.230 1.744 1.703 1.00 94.69 87 CYS A N 1
ATOM 713 C CA . CYS A 1 87 ? 5.143 2.589 1.217 1.00 94.69 87 CYS A CA 1
ATOM 714 C C . CYS A 1 87 ? 3.834 2.356 1.991 1.00 94.69 87 CYS A C 1
ATOM 716 O O . CYS A 1 87 ? 3.135 3.322 2.317 1.00 94.69 87 CYS A O 1
ATOM 718 N N . TYR 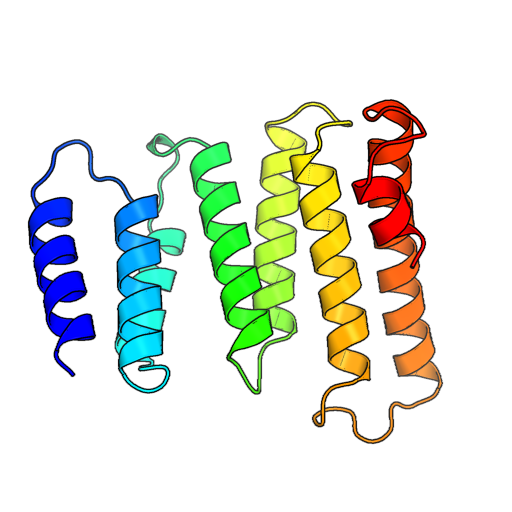A 1 88 ? 3.483 1.107 2.316 1.00 97.12 88 TYR A N 1
ATOM 719 C CA . TYR A 1 88 ? 2.306 0.829 3.142 1.00 97.12 88 TYR A CA 1
ATOM 720 C C . TYR A 1 88 ? 2.464 1.343 4.574 1.00 97.12 88 TYR A C 1
ATOM 722 O O . TYR A 1 88 ? 1.500 1.882 5.119 1.00 97.12 88 TYR A O 1
ATOM 730 N N . LEU A 1 89 ? 3.651 1.237 5.173 1.00 97.38 89 LEU A N 1
ATOM 731 C CA . LEU A 1 89 ? 3.929 1.765 6.509 1.00 97.38 89 LEU A CA 1
ATOM 732 C C . LEU A 1 89 ? 3.868 3.297 6.532 1.00 97.38 89 LEU A C 1
ATOM 734 O O . LEU A 1 89 ? 3.252 3.863 7.436 1.00 97.38 89 LEU A O 1
ATOM 738 N N . ALA A 1 90 ? 4.405 3.969 5.510 1.00 95.50 90 ALA A N 1
ATOM 739 C CA . ALA A 1 90 ? 4.269 5.417 5.353 1.00 95.50 90 ALA A CA 1
ATOM 740 C C . ALA A 1 90 ? 2.796 5.837 5.197 1.00 95.50 90 ALA A C 1
ATOM 742 O O . ALA A 1 90 ? 2.336 6.775 5.850 1.00 95.50 90 ALA A O 1
ATOM 743 N N . CYS A 1 91 ? 2.026 5.110 4.379 1.00 96.81 91 CYS A N 1
ATOM 744 C CA . CYS A 1 91 ? 0.585 5.319 4.245 1.00 96.81 91 CYS A CA 1
ATOM 745 C C . CYS A 1 91 ? -0.139 5.162 5.590 1.00 96.81 91 CYS A C 1
ATOM 747 O O . CYS A 1 91 ? -0.914 6.039 5.978 1.00 96.81 91 CYS A O 1
ATOM 749 N N . LEU A 1 92 ? 0.129 4.062 6.295 1.00 98.00 92 LEU A N 1
ATOM 750 C CA . LEU A 1 92 ? -0.491 3.729 7.571 1.00 98.00 92 LEU A CA 1
ATOM 751 C C . LEU A 1 92 ? -0.213 4.806 8.619 1.00 98.00 92 LEU A C 1
ATOM 753 O O . LEU A 1 92 ? -1.145 5.245 9.286 1.00 98.00 92 LEU A O 1
ATOM 757 N N . HIS A 1 93 ? 1.039 5.249 8.732 1.00 97.31 93 HIS A N 1
ATOM 758 C CA . HIS A 1 93 ? 1.437 6.286 9.678 1.00 97.31 93 HIS A CA 1
ATOM 759 C C . HIS A 1 93 ? 0.640 7.578 9.456 1.00 97.31 93 HIS A C 1
ATOM 761 O O . HIS A 1 93 ? -0.006 8.069 10.380 1.00 97.31 93 HIS A O 1
ATOM 767 N N . ILE A 1 94 ? 0.575 8.060 8.211 1.00 95.81 94 ILE A N 1
ATOM 768 C CA . ILE A 1 94 ? -0.180 9.274 7.876 1.00 95.81 94 ILE A CA 1
ATOM 769 C C . ILE A 1 94 ? -1.681 9.090 8.152 1.00 95.81 94 ILE A C 1
ATOM 771 O O . ILE A 1 94 ? -2.341 10.000 8.651 1.00 95.81 94 ILE A O 1
ATOM 775 N N . GLN A 1 95 ? -2.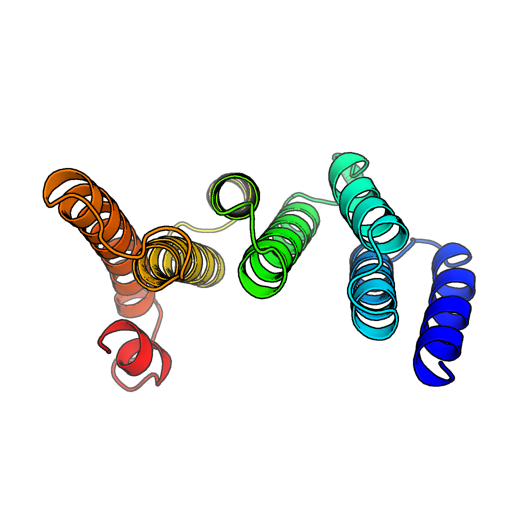247 7.921 7.836 1.00 97.31 95 GLN A N 1
ATOM 776 C CA . GLN A 1 95 ? -3.656 7.636 8.119 1.00 97.31 95 GLN A CA 1
ATOM 777 C C . GLN A 1 95 ? -3.949 7.611 9.622 1.00 97.31 95 GLN A C 1
ATOM 779 O O . GLN A 1 95 ? -4.985 8.124 10.028 1.00 97.31 95 GLN A O 1
ATOM 784 N N . GLN A 1 96 ? -3.060 7.051 10.443 1.00 97.25 96 GLN A N 1
ATOM 785 C CA . GLN A 1 96 ? -3.222 7.012 11.899 1.00 97.25 96 GLN A CA 1
ATOM 786 C C . GLN A 1 96 ? -3.159 8.403 12.540 1.00 97.25 96 GLN A C 1
ATOM 788 O O . GLN A 1 96 ? -3.812 8.627 13.556 1.00 97.25 96 GLN A O 1
ATOM 793 N N . GLU A 1 97 ? -2.407 9.335 11.952 1.00 96.75 97 GLU A N 1
ATOM 794 C CA . GLU A 1 97 ? -2.369 10.728 12.412 1.00 96.75 97 GLU A CA 1
ATOM 795 C C . GLU A 1 97 ? -3.577 11.544 11.931 1.00 96.75 97 GLU A C 1
ATOM 797 O O . GLU A 1 97 ? -4.068 12.415 12.650 1.00 96.75 97 GLU A O 1
ATOM 802 N N . ALA A 1 98 ? -4.061 11.280 10.713 1.00 96.38 98 ALA A N 1
ATOM 803 C CA . ALA A 1 98 ? -5.067 12.112 10.055 1.00 96.38 98 ALA A CA 1
ATOM 804 C C . ALA A 1 98 ? -6.515 11.593 10.161 1.00 96.38 98 ALA A C 1
ATOM 806 O O . ALA A 1 98 ? -7.445 12.358 9.891 1.00 96.38 98 ALA A O 1
ATOM 807 N N . LEU A 1 99 ? -6.733 10.318 10.501 1.00 96.62 99 LEU A N 1
ATOM 808 C CA . LEU A 1 99 ? -8.054 9.676 10.541 1.00 96.62 99 LEU A CA 1
ATOM 809 C C . LEU A 1 99 ? -8.401 9.159 11.947 1.00 96.62 99 LEU A C 1
ATOM 811 O O . LEU A 1 99 ? -7.513 8.869 12.746 1.00 96.62 99 LEU A O 1
ATOM 815 N N . PRO A 1 100 ? -9.699 8.983 12.260 1.00 96.88 100 PRO A N 1
ATOM 816 C CA . PRO A 1 100 ? -10.120 8.293 13.476 1.00 96.88 100 PRO A CA 1
ATOM 817 C C . PRO A 1 100 ? -9.577 6.857 13.546 1.00 96.88 100 PRO A C 1
ATOM 819 O O . PRO A 1 100 ? -9.500 6.167 12.536 1.00 96.88 100 PRO A O 1
ATOM 822 N N . GLU A 1 101 ? -9.306 6.358 14.755 1.00 94.06 101 GLU A N 1
ATOM 823 C CA . GLU A 1 101 ? -8.681 5.039 14.981 1.00 94.06 101 GLU A CA 1
ATOM 824 C C . GLU A 1 101 ? -9.416 3.859 14.307 1.00 94.06 101 GLU A C 1
ATOM 826 O O . GLU A 1 101 ? -8.787 2.888 13.893 1.00 94.06 101 GLU A O 1
ATOM 831 N N . ASN A 1 102 ? -10.745 3.939 14.167 1.00 95.25 102 ASN A N 1
ATOM 832 C CA . ASN A 1 102 ? -11.567 2.889 13.548 1.00 95.25 102 ASN A CA 1
ATOM 833 C C . ASN A 1 102 ? -11.934 3.189 12.079 1.00 95.25 102 ASN A C 1
ATOM 835 O O . ASN A 1 102 ? -12.932 2.664 11.569 1.00 95.25 102 ASN A O 1
ATOM 839 N N . ASP A 1 103 ? -11.171 4.051 11.401 1.00 97.31 103 ASP A N 1
ATOM 840 C CA . ASP A 1 103 ? -11.379 4.350 9.986 1.00 97.31 103 ASP A CA 1
ATOM 841 C C . ASP A 1 103 ? -11.077 3.126 9.105 1.00 97.31 103 ASP A C 1
ATOM 843 O O . ASP A 1 103 ? -10.075 2.423 9.266 1.00 97.31 103 ASP A O 1
ATOM 847 N N . LEU A 1 104 ? -11.955 2.863 8.136 1.00 96.31 104 LEU A N 1
ATOM 848 C CA . LEU A 1 104 ? -11.838 1.698 7.259 1.00 96.31 104 LEU A CA 1
ATOM 849 C C . LEU A 1 104 ? -10.641 1.778 6.301 1.00 96.31 104 LEU A C 1
ATOM 851 O O . LEU A 1 104 ? -10.200 0.736 5.819 1.00 96.31 104 LEU A O 1
ATOM 855 N N . ASN A 1 105 ? -10.086 2.965 6.035 1.00 96.44 105 ASN A N 1
ATOM 856 C CA . ASN A 1 105 ? -8.862 3.091 5.241 1.00 96.44 105 ASN A CA 1
ATOM 857 C C . ASN A 1 105 ? -7.644 2.556 6.004 1.00 96.44 105 ASN A C 1
ATOM 859 O O . ASN A 1 105 ? -6.821 1.878 5.395 1.00 96.44 105 ASN A O 1
ATOM 863 N N . ILE A 1 106 ? -7.574 2.770 7.325 1.00 97.81 106 ILE A N 1
ATOM 864 C CA . ILE A 1 106 ? -6.541 2.165 8.184 1.00 97.81 106 ILE A CA 1
ATOM 865 C C . ILE A 1 106 ? -6.679 0.638 8.139 1.00 97.81 106 ILE A C 1
ATOM 867 O O . ILE A 1 106 ? -5.698 -0.073 7.915 1.00 97.81 106 ILE A O 1
ATOM 871 N N . ALA A 1 107 ? -7.908 0.125 8.282 1.00 97.06 107 ALA A N 1
ATOM 872 C CA . ALA A 1 107 ? -8.176 -1.312 8.192 1.00 97.06 107 ALA A CA 1
ATOM 873 C C . ALA A 1 107 ? -7.755 -1.894 6.835 1.00 97.06 107 ALA A C 1
ATOM 875 O O . ALA A 1 107 ? -7.180 -2.981 6.774 1.00 97.06 107 ALA A O 1
ATOM 876 N N . LEU A 1 108 ? -8.015 -1.174 5.742 1.00 96.44 108 LEU A N 1
ATOM 877 C CA . LEU A 1 108 ? -7.599 -1.586 4.408 1.00 96.44 108 LEU A CA 1
ATOM 878 C C . LEU A 1 108 ? -6.072 -1.659 4.291 1.00 96.44 108 LEU A C 1
ATOM 880 O O . LEU A 1 108 ? -5.572 -2.645 3.755 1.00 96.44 108 LEU A O 1
ATOM 884 N N . THR A 1 109 ? -5.341 -0.671 4.808 1.00 97.69 109 THR A N 1
ATOM 885 C CA . THR A 1 109 ? -3.870 -0.673 4.795 1.00 97.69 109 THR A CA 1
ATOM 886 C C . THR A 1 109 ? -3.303 -1.837 5.606 1.00 97.69 109 THR A C 1
ATOM 888 O O . THR A 1 109 ? -2.435 -2.548 5.108 1.00 97.69 109 THR A O 1
ATOM 891 N N . TYR A 1 110 ? -3.859 -2.129 6.788 1.00 98.00 110 TYR A N 1
ATOM 892 C CA . TYR A 1 110 ? -3.490 -3.329 7.549 1.00 98.00 110 TYR A CA 1
ATOM 893 C C . TYR A 1 110 ? -3.698 -4.622 6.760 1.00 98.00 110 TYR A C 1
ATOM 895 O O . TYR A 1 110 ? -2.814 -5.477 6.740 1.00 98.00 110 TYR A O 1
ATOM 903 N N . LYS A 1 111 ? -4.838 -4.753 6.071 1.00 96.31 111 LYS A N 1
ATOM 904 C CA . LYS A 1 111 ? -5.113 -5.924 5.232 1.00 96.31 111 LYS A CA 1
ATOM 905 C C . LYS A 1 111 ? -4.062 -6.088 4.134 1.00 96.31 111 LYS A C 1
ATOM 907 O O . LYS A 1 111 ? -3.596 -7.195 3.915 1.00 96.31 111 LYS A O 1
ATOM 912 N N . GLN A 1 112 ? -3.676 -4.999 3.470 1.00 96.31 112 GLN A N 1
ATOM 913 C CA . GLN A 1 112 ? -2.682 -5.063 2.397 1.00 96.31 112 GLN A CA 1
ATOM 914 C C . GLN A 1 112 ? -1.288 -5.453 2.896 1.00 96.31 112 GLN A C 1
ATOM 916 O O . GLN A 1 112 ? -0.628 -6.246 2.237 1.00 96.31 112 GLN A O 1
ATOM 921 N N . ILE A 1 113 ? -0.863 -4.968 4.067 1.00 96.56 113 ILE A N 1
ATOM 922 C CA . ILE A 1 113 ? 0.411 -5.393 4.671 1.00 96.56 113 ILE A CA 1
ATOM 923 C C . ILE A 1 113 ? 0.376 -6.895 4.989 1.00 96.56 113 ILE A C 1
ATOM 925 O O . ILE A 1 113 ? 1.334 -7.609 4.707 1.00 96.56 113 ILE A O 1
ATOM 929 N N . ALA A 1 114 ? -0.740 -7.397 5.529 1.00 95.31 114 ALA A N 1
ATOM 930 C CA . ALA A 1 114 ? -0.897 -8.828 5.784 1.00 95.31 114 ALA A CA 1
ATOM 931 C C . ALA A 1 114 ? -0.831 -9.659 4.491 1.00 95.31 114 ALA A C 1
ATOM 933 O O . ALA A 1 114 ? -0.126 -10.665 4.438 1.00 95.31 114 ALA A O 1
ATOM 934 N N . THR A 1 115 ? -1.527 -9.217 3.438 1.00 92.38 115 THR A N 1
ATOM 935 C CA . THR A 1 115 ? -1.475 -9.848 2.113 1.00 92.38 115 THR A CA 1
ATOM 936 C C . THR A 1 115 ? -0.060 -9.839 1.540 1.00 92.38 115 THR A C 1
ATOM 938 O O . THR A 1 115 ? 0.392 -10.879 1.084 1.00 92.38 115 THR A O 1
ATOM 941 N N . LEU A 1 116 ? 0.670 -8.726 1.645 1.00 92.94 116 LEU A N 1
ATOM 942 C CA . LEU A 1 116 ? 2.040 -8.604 1.141 1.00 92.94 116 LEU A CA 1
ATOM 943 C C . LEU A 1 116 ? 2.981 -9.667 1.735 1.00 92.94 116 LEU A C 1
ATOM 945 O O . LEU A 1 116 ? 3.734 -10.298 0.997 1.00 92.94 116 LEU A O 1
ATOM 949 N N . HIS A 1 117 ? 2.908 -9.910 3.047 1.00 91.62 117 HIS A N 1
ATOM 950 C CA . HIS A 1 117 ? 3.724 -10.939 3.702 1.00 91.62 117 HIS A CA 1
ATOM 951 C C . HIS A 1 117 ? 3.312 -12.370 3.323 1.00 91.62 117 HIS A C 1
ATOM 953 O O . HIS A 1 117 ? 4.174 -13.233 3.158 1.00 91.62 117 HIS A O 1
ATOM 959 N N . ASN A 1 118 ? 2.011 -12.630 3.155 1.00 89.25 118 ASN A N 1
ATOM 960 C CA . ASN A 1 118 ? 1.528 -13.931 2.681 1.00 89.25 118 ASN A CA 1
ATOM 961 C C . ASN A 1 118 ? 1.956 -14.198 1.231 1.00 89.25 118 ASN A C 1
ATOM 963 O O . ASN A 1 118 ? 2.426 -15.292 0.915 1.00 89.25 118 ASN A O 1
ATOM 967 N N . ASP A 1 119 ? 1.836 -13.193 0.366 1.00 87.56 119 ASP A N 1
ATOM 968 C CA . ASP A 1 119 ? 2.218 -13.291 -1.040 1.00 87.56 119 ASP A CA 1
ATOM 969 C C . ASP A 1 119 ? 3.729 -13.517 -1.168 1.00 87.56 119 ASP A C 1
ATOM 971 O O . ASP A 1 119 ? 4.152 -14.365 -1.957 1.00 87.56 119 ASP A O 1
ATOM 975 N N . HIS A 1 120 ? 4.538 -12.865 -0.325 1.00 86.25 120 HIS A N 1
ATOM 976 C CA . HIS A 1 120 ? 5.988 -13.061 -0.280 1.00 86.25 120 HIS A CA 1
ATOM 977 C C . HIS A 1 120 ? 6.381 -14.518 0.011 1.00 86.25 120 HIS A C 1
ATOM 979 O O . HIS A 1 120 ? 7.251 -15.056 -0.675 1.00 86.25 120 HIS A O 1
ATOM 985 N N . LEU A 1 121 ? 5.679 -15.198 0.928 1.00 83.62 121 LEU A N 1
ATOM 986 C CA . LEU A 1 121 ? 5.881 -16.628 1.209 1.00 83.62 121 LEU A CA 1
ATOM 987 C C . LEU A 1 121 ? 5.485 -17.549 0.045 1.00 83.62 121 LEU A C 1
ATOM 989 O O . LEU A 1 121 ? 6.007 -18.655 -0.060 1.00 83.62 121 LEU A O 1
ATOM 993 N N . SER A 1 122 ? 4.534 -17.128 -0.791 1.00 77.25 122 SER A N 1
ATOM 994 C CA . SER A 1 122 ? 4.060 -17.903 -1.948 1.00 77.25 122 SER A CA 1
ATOM 995 C C . SER A 1 122 ? 4.839 -17.624 -3.240 1.00 77.25 122 SER A C 1
ATOM 997 O O . SER A 1 122 ? 4.706 -18.357 -4.224 1.00 77.25 122 SER A O 1
ATOM 999 N N . SER A 1 123 ? 5.638 -16.555 -3.247 1.00 73.44 123 SER A N 1
ATOM 1000 C CA . SER A 1 123 ? 6.410 -16.116 -4.402 1.00 73.44 123 SER A CA 1
ATOM 1001 C C . SER A 1 123 ? 7.586 -17.054 -4.698 1.00 73.44 123 SER A C 1
ATOM 1003 O O . SER A 1 123 ? 8.137 -17.708 -3.814 1.00 73.44 123 SER A O 1
ATOM 1005 N N . HIS A 1 124 ? 8.020 -17.099 -5.961 1.00 58.25 124 HIS A N 1
ATOM 1006 C CA . HIS A 1 124 ? 9.179 -17.895 -6.387 1.00 58.25 124 HIS A CA 1
ATOM 1007 C C . HIS A 1 124 ? 10.515 -17.427 -5.778 1.00 58.25 124 HIS A C 1
ATOM 1009 O O . HIS A 1 124 ? 11.517 -18.124 -5.931 1.00 58.25 124 HIS A O 1
ATOM 1015 N N . GLU A 1 125 ? 10.537 -16.270 -5.105 1.00 60.44 125 GLU A N 1
ATOM 1016 C CA . GLU A 1 125 ? 11.709 -15.737 -4.405 1.00 60.44 125 GLU A CA 1
ATOM 1017 C C . GLU A 1 125 ? 12.071 -16.596 -3.188 1.00 60.44 125 GLU A C 1
ATOM 1019 O O . GLU A 1 125 ? 13.245 -16.880 -2.948 1.00 60.44 125 GLU A O 1
ATOM 1024 N N . ILE A 1 126 ? 11.053 -17.094 -2.483 1.00 63.72 126 ILE A N 1
ATOM 1025 C CA . ILE A 1 126 ? 11.203 -18.022 -1.370 1.00 63.72 126 ILE A CA 1
ATOM 1026 C C . ILE A 1 126 ? 10.619 -19.374 -1.789 1.00 63.72 126 ILE A C 1
ATOM 1028 O O . ILE A 1 126 ? 9.583 -19.817 -1.304 1.00 63.72 126 ILE A O 1
ATOM 1032 N N . SER A 1 127 ? 11.292 -20.062 -2.713 1.00 64.62 127 SER A N 1
ATOM 1033 C CA . SER A 1 127 ? 10.858 -21.390 -3.166 1.00 64.62 127 SER A CA 1
ATOM 1034 C C . SER A 1 127 ? 10.764 -22.423 -2.028 1.00 64.62 127 SER A C 1
ATOM 1036 O O . SER A 1 127 ? 9.947 -23.334 -2.119 1.00 64.62 127 SER A O 1
ATOM 1038 N N . GLU A 1 128 ? 11.546 -22.257 -0.951 1.00 76.44 128 GLU A N 1
ATOM 1039 C CA . GLU A 1 128 ? 11.420 -23.001 0.313 1.00 76.44 128 GLU A CA 1
ATOM 1040 C C . GLU A 1 128 ? 11.856 -22.112 1.501 1.00 76.44 128 GLU A C 1
ATOM 1042 O O . GLU A 1 128 ? 13.058 -21.985 1.751 1.00 76.44 128 GLU A O 1
ATOM 1047 N N . PRO A 1 129 ? 10.927 -21.467 2.236 1.00 77.88 129 PRO A N 1
ATOM 1048 C CA . PRO A 1 129 ? 11.288 -20.669 3.405 1.00 77.88 129 PRO A CA 1
ATOM 1049 C C . PRO A 1 129 ? 11.893 -21.555 4.487 1.00 77.88 129 PRO A C 1
ATOM 1051 O O . PRO A 1 129 ? 11.418 -22.671 4.725 1.00 77.88 129 PRO A O 1
ATOM 1054 N N . SER A 1 130 ? 12.867 -21.036 5.239 1.00 86.44 130 SER A N 1
ATOM 1055 C CA . SER A 1 130 ? 13.197 -21.671 6.513 1.00 86.44 130 SER A CA 1
ATOM 1056 C C . SER A 1 130 ? 11.972 -21.648 7.434 1.00 86.44 130 SER A C 1
ATOM 1058 O O . SER A 1 130 ? 11.152 -20.728 7.393 1.00 86.44 130 SER A O 1
ATOM 1060 N N . PHE A 1 131 ? 11.855 -22.635 8.325 1.00 86.69 131 PHE A N 1
ATOM 1061 C CA . PHE A 1 131 ? 10.767 -22.665 9.310 1.00 86.69 131 PHE A CA 1
ATOM 1062 C C . PHE A 1 131 ? 10.694 -21.368 10.141 1.00 86.69 131 PHE A C 1
ATOM 1064 O O . PHE A 1 131 ? 9.608 -20.908 10.484 1.00 86.69 131 PHE A O 1
ATOM 1071 N N . SER A 1 132 ? 11.847 -20.753 10.428 1.00 88.38 132 SER A N 1
ATOM 1072 C CA . SER A 1 132 ? 11.929 -19.461 11.111 1.00 88.38 132 SER A CA 1
ATOM 1073 C C . SER A 1 132 ? 11.358 -18.307 10.293 1.00 88.38 132 SER A C 1
ATOM 1075 O O . SER A 1 132 ? 10.608 -17.510 10.845 1.00 88.38 132 SER A O 1
ATOM 1077 N N . GLU A 1 133 ? 11.684 -18.205 9.003 1.00 86.56 133 GLU A N 1
ATOM 1078 C CA . GLU A 1 133 ? 11.158 -17.137 8.139 1.00 86.56 133 GLU A CA 1
ATOM 1079 C C . GLU A 1 133 ? 9.659 -17.294 7.931 1.00 86.56 133 GLU A C 1
ATOM 1081 O O . GLU A 1 133 ? 8.920 -16.325 8.089 1.00 86.56 133 GLU A O 1
ATOM 1086 N N . TYR A 1 134 ? 9.209 -18.525 7.668 1.00 89.31 134 TYR A N 1
ATOM 1087 C CA . TYR A 1 134 ? 7.790 -18.845 7.582 1.00 89.31 134 TYR A CA 1
ATOM 1088 C C . TYR A 1 134 ? 7.048 -18.341 8.822 1.00 89.31 134 TYR A C 1
ATOM 1090 O O . TYR A 1 134 ? 6.106 -17.564 8.697 1.00 89.31 134 TYR A O 1
ATOM 1098 N N . LEU A 1 135 ? 7.531 -18.700 10.017 1.00 90.62 135 LEU A N 1
ATOM 1099 C CA . LEU A 1 135 ? 6.906 -18.293 11.272 1.00 90.62 135 LEU A CA 1
ATOM 1100 C C . LEU A 1 135 ? 6.884 -16.770 11.455 1.00 90.62 135 LEU A C 1
ATOM 1102 O O . LEU A 1 135 ? 5.900 -16.234 11.963 1.00 90.62 135 LEU A O 1
ATOM 1106 N N . VAL A 1 136 ? 7.948 -16.065 11.063 1.00 92.75 136 VAL A N 1
ATOM 1107 C CA . VAL A 1 136 ? 8.008 -14.599 11.157 1.00 92.75 136 VAL A CA 1
ATOM 1108 C C . VAL A 1 136 ? 6.964 -13.963 10.240 1.00 92.75 136 VAL A C 1
ATOM 1110 O O . VAL A 1 136 ? 6.139 -13.184 10.718 1.00 92.75 136 VAL A O 1
ATOM 1113 N N . TYR A 1 137 ? 6.951 -14.320 8.956 1.00 91.06 137 TYR A N 1
ATOM 1114 C CA . TYR A 1 137 ? 6.031 -13.734 7.981 1.00 91.06 137 TYR A CA 1
ATOM 1115 C C . TYR A 1 137 ? 4.566 -14.046 8.297 1.00 91.06 137 TYR A C 1
ATOM 1117 O O . TYR A 1 137 ? 3.738 -13.132 8.271 1.00 91.06 137 TYR A O 1
ATOM 1125 N N . THR A 1 138 ? 4.241 -15.285 8.687 1.00 92.44 138 THR A N 1
ATOM 1126 C CA . THR A 1 138 ? 2.867 -15.629 9.087 1.00 92.44 138 THR A CA 1
ATOM 1127 C C . THR A 1 138 ? 2.446 -14.887 10.350 1.00 92.44 138 THR A C 1
ATOM 1129 O O . THR A 1 138 ? 1.334 -14.371 10.402 1.00 92.44 138 THR A O 1
ATOM 1132 N N . SER A 1 139 ? 3.334 -14.746 11.342 1.00 94.94 139 SER A N 1
ATOM 1133 C CA . SER A 1 139 ? 3.021 -14.003 12.573 1.00 94.94 139 SER A CA 1
ATOM 1134 C C . SER A 1 139 ? 2.736 -12.526 12.294 1.00 94.94 139 SER A C 1
ATOM 1136 O O . SER A 1 139 ? 1.826 -11.941 12.884 1.00 94.94 139 SER A O 1
ATOM 1138 N N . ILE A 1 140 ? 3.502 -11.907 11.388 1.00 94.69 140 ILE A N 1
ATOM 1139 C CA . ILE A 1 140 ? 3.283 -10.511 10.994 1.00 94.69 140 ILE A CA 1
ATOM 1140 C C . ILE A 1 140 ? 1.955 -10.376 10.236 1.00 94.69 140 ILE A C 1
ATOM 1142 O O . ILE A 1 140 ? 1.164 -9.477 10.540 1.00 94.69 140 ILE A O 1
ATOM 1146 N N . ALA A 1 141 ? 1.675 -11.284 9.297 1.00 94.62 141 ALA A N 1
ATOM 1147 C CA . ALA A 1 141 ? 0.420 -11.290 8.555 1.00 94.62 141 ALA A CA 1
ATOM 1148 C C . ALA A 1 141 ? -0.795 -11.452 9.486 1.00 94.62 141 ALA A C 1
ATOM 1150 O O . ALA A 1 141 ? -1.735 -10.660 9.413 1.00 94.62 141 ALA A O 1
ATOM 1151 N N . GLU A 1 142 ? -0.753 -12.404 10.421 1.00 95.19 142 GLU A N 1
ATOM 1152 C CA . GLU A 1 142 ? -1.801 -12.620 11.426 1.00 95.19 142 GLU A CA 1
ATOM 1153 C C . GLU A 1 142 ? -2.009 -11.392 12.320 1.00 95.19 142 GLU A C 1
ATOM 1155 O O . GLU A 1 142 ? -3.148 -10.988 12.576 1.00 95.19 142 GLU A O 1
ATOM 1160 N N . PHE A 1 143 ? -0.920 -10.754 12.759 1.00 97.19 143 PHE A N 1
ATOM 1161 C CA . PHE A 1 143 ? -0.984 -9.543 13.573 1.00 97.19 143 PHE A CA 1
ATOM 1162 C C . PHE A 1 143 ? -1.734 -8.412 12.856 1.00 97.19 143 PHE A C 1
ATOM 1164 O O . PHE A 1 143 ? -2.669 -7.824 13.416 1.00 97.19 143 PHE A O 1
ATOM 1171 N N . PHE A 1 144 ? -1.359 -8.111 11.610 1.00 97.50 144 PHE A N 1
ATOM 1172 C CA . PHE A 1 144 ? -2.000 -7.048 10.837 1.00 97.50 144 PHE A CA 1
ATOM 1173 C C . PHE A 1 144 ? -3.427 -7.410 10.416 1.00 97.50 144 PHE A C 1
ATOM 1175 O O . PHE A 1 144 ? -4.322 -6.561 10.491 1.00 97.50 144 PHE A O 1
ATOM 1182 N N . MET A 1 145 ? -3.686 -8.672 10.075 1.00 96.69 145 MET A N 1
ATOM 1183 C CA . MET A 1 145 ? -5.039 -9.145 9.785 1.00 96.69 145 MET A CA 1
ATOM 1184 C C . MET A 1 145 ? -5.954 -8.998 11.010 1.00 96.69 145 MET A C 1
ATOM 1186 O O . MET A 1 145 ? -7.077 -8.505 10.892 1.00 96.69 145 MET A O 1
ATOM 1190 N N . GLY A 1 146 ? -5.457 -9.310 12.212 1.00 96.94 146 GLY A N 1
ATOM 1191 C CA . GLY A 1 146 ? -6.183 -9.103 13.467 1.00 96.94 146 GLY A CA 1
ATOM 1192 C C . GLY A 1 146 ? -6.521 -7.631 13.731 1.00 96.94 146 GLY A C 1
ATOM 1193 O O . GLY A 1 146 ? -7.630 -7.312 14.171 1.00 96.94 146 GLY A O 1
ATOM 1194 N N . LYS A 1 147 ? -5.606 -6.707 13.407 1.00 97.69 147 LYS A N 1
ATOM 1195 C CA . LYS A 1 147 ? -5.862 -5.256 13.478 1.00 97.69 147 LYS A CA 1
ATOM 1196 C C . LYS A 1 147 ? -6.940 -4.814 12.486 1.00 97.69 147 LYS A C 1
ATOM 1198 O O . LYS A 1 147 ? -7.847 -4.077 12.877 1.00 97.69 147 LYS A O 1
ATOM 1203 N N . CYS A 1 148 ? -6.880 -5.295 11.242 1.00 97.06 148 CYS A N 1
ATOM 1204 C CA . CYS A 1 148 ? -7.910 -5.050 10.230 1.00 97.06 148 CYS A CA 1
ATOM 1205 C C . CYS A 1 148 ? -9.289 -5.524 10.712 1.00 97.06 148 CYS A C 1
ATOM 1207 O O . CYS A 1 148 ? -10.241 -4.737 10.751 1.00 97.06 148 CYS A O 1
ATOM 1209 N N . LEU A 1 149 ? -9.378 -6.784 11.145 1.00 96.31 149 LEU A N 1
ATOM 1210 C CA . LEU A 1 149 ? -10.621 -7.402 11.595 1.00 96.31 149 LEU A CA 1
ATOM 1211 C C . LEU A 1 149 ? -11.221 -6.667 12.800 1.00 96.31 149 LEU A C 1
ATOM 1213 O O . LEU A 1 149 ? -12.427 -6.438 12.841 1.00 96.31 149 LEU A O 1
ATOM 1217 N N . SER A 1 150 ? -10.389 -6.241 13.755 1.00 96.75 150 SER A N 1
ATOM 1218 C CA . SER A 1 150 ? -10.831 -5.473 14.927 1.00 96.75 150 SER A CA 1
ATOM 1219 C C . SER A 1 150 ? -11.546 -4.173 14.543 1.00 96.75 150 SER A C 1
ATOM 1221 O O . SER A 1 150 ? -12.605 -3.866 15.093 1.00 96.75 150 SER A O 1
ATOM 1223 N N . ILE A 1 151 ? -11.012 -3.429 13.569 1.00 97.19 151 ILE A N 1
ATOM 1224 C CA . ILE A 1 151 ? -11.658 -2.210 13.063 1.00 97.19 151 ILE A CA 1
ATOM 1225 C C . ILE A 1 151 ? -12.946 -2.563 12.312 1.00 97.19 151 ILE A C 1
ATOM 1227 O O . ILE A 1 151 ? -13.995 -1.970 12.561 1.00 97.19 151 ILE A O 1
ATOM 1231 N N . GLN A 1 152 ? -12.896 -3.558 11.425 1.00 96.00 152 GLN A N 1
ATOM 1232 C CA . GLN A 1 152 ? -14.063 -3.969 10.645 1.00 96.00 152 GLN A CA 1
ATOM 1233 C C . GLN A 1 152 ? -15.235 -4.408 11.532 1.00 96.00 152 GLN A C 1
ATOM 1235 O O . GLN A 1 152 ? -16.362 -4.002 11.268 1.00 96.00 152 GLN A O 1
ATOM 1240 N N . LEU A 1 153 ? -14.991 -5.166 12.606 1.00 95.38 153 LEU A N 1
ATOM 1241 C CA . LEU A 1 153 ? -16.034 -5.611 13.540 1.00 95.38 153 LEU A CA 1
ATOM 1242 C C . LEU A 1 153 ? -16.679 -4.460 14.326 1.00 95.38 153 LEU A C 1
ATOM 1244 O O . LEU A 1 153 ? -17.833 -4.574 14.732 1.00 95.38 153 LEU A O 1
ATOM 1248 N N . LYS A 1 154 ? -15.952 -3.359 14.551 1.00 95.94 154 LYS A N 1
ATOM 1249 C CA . LYS A 1 154 ? -16.488 -2.162 15.219 1.00 95.94 154 LYS A CA 1
ATOM 1250 C C . LYS A 1 154 ? -17.276 -1.262 14.268 1.00 95.94 154 LYS A C 1
ATOM 1252 O O . LYS A 1 154 ? -18.209 -0.595 14.709 1.00 95.94 154 LYS A O 1
ATOM 1257 N N . THR A 1 155 ? -16.884 -1.216 12.996 1.00 95.44 155 THR A N 1
ATOM 1258 C CA . THR A 1 155 ? -17.382 -0.219 12.034 1.00 95.44 155 THR A CA 1
ATOM 1259 C C . THR A 1 155 ? -18.412 -0.786 11.051 1.00 95.44 155 THR A C 1
ATOM 1261 O O . THR A 1 155 ? -19.254 -0.040 10.552 1.00 95.44 155 THR A O 1
ATOM 1264 N N . LEU A 1 156 ? -18.374 -2.088 10.755 1.00 93.69 156 LEU A N 1
ATOM 1265 C CA . LEU A 1 156 ? -19.223 -2.725 9.746 1.00 93.69 156 LEU A CA 1
ATOM 1266 C C . LEU A 1 156 ? -20.325 -3.590 10.378 1.00 93.69 156 LEU A C 1
ATOM 1268 O O . LEU A 1 156 ? -20.110 -4.212 11.418 1.00 93.69 156 LEU A O 1
ATOM 1272 N N . PRO A 1 157 ? -21.497 -3.713 9.726 1.00 93.44 157 PRO A N 1
ATOM 1273 C CA . PRO A 1 157 ? -22.493 -4.711 10.102 1.00 93.44 157 PRO A CA 1
ATOM 1274 C C . PRO A 1 157 ? -21.930 -6.133 9.998 1.00 93.44 157 PRO A C 1
ATOM 1276 O O . PRO A 1 157 ? -21.170 -6.432 9.080 1.00 93.44 157 PRO A O 1
ATOM 1279 N N . ALA A 1 158 ? -22.392 -7.046 10.856 1.00 89.31 158 ALA A N 1
ATOM 1280 C CA . ALA A 1 158 ? -21.946 -8.445 10.863 1.00 89.31 158 ALA A CA 1
ATOM 1281 C C . ALA A 1 158 ? -22.158 -9.186 9.524 1.00 89.31 158 ALA A C 1
ATOM 1283 O O . ALA A 1 158 ? -21.489 -10.175 9.247 1.00 89.31 158 ALA A O 1
ATOM 1284 N N . THR A 1 159 ? -23.075 -8.709 8.678 1.00 91.19 159 THR A N 1
ATOM 1285 C CA . THR A 1 159 ? -23.359 -9.273 7.348 1.00 91.19 159 THR A CA 1
ATOM 1286 C C . THR A 1 159 ? -22.514 -8.655 6.232 1.00 91.19 159 THR A C 1
ATOM 1288 O O . THR A 1 159 ? -22.765 -8.922 5.057 1.00 91.19 159 THR A O 1
ATOM 1291 N N . HIS A 1 160 ? -21.565 -7.771 6.554 1.00 91.00 160 HIS A N 1
ATOM 1292 C CA . HIS A 1 160 ? -20.804 -7.053 5.542 1.00 91.00 160 HIS A CA 1
ATOM 1293 C C . HIS A 1 160 ? -19.832 -7.995 4.802 1.00 91.00 160 HIS A C 1
ATOM 1295 O O . HIS A 1 160 ? -19.029 -8.663 5.454 1.00 91.00 160 HIS A O 1
ATOM 1301 N N . PRO A 1 161 ? -19.818 -8.016 3.453 1.00 88.31 161 PRO A N 1
ATOM 1302 C CA . PRO A 1 161 ? -18.990 -8.946 2.677 1.00 88.31 161 PRO A CA 1
ATOM 1303 C C . PRO A 1 161 ? -17.484 -8.858 2.952 1.00 88.31 161 PRO A C 1
ATOM 1305 O O . PRO A 1 161 ? -16.782 -9.857 2.834 1.00 88.31 161 PRO A O 1
ATOM 1308 N N . GLU A 1 162 ? -16.970 -7.681 3.325 1.00 85.44 162 GLU A N 1
ATOM 1309 C CA . GLU A 1 162 ? -15.546 -7.539 3.677 1.00 85.44 162 GLU A CA 1
ATOM 1310 C C . GLU A 1 162 ? -15.150 -8.356 4.911 1.00 85.44 162 GLU A C 1
ATOM 1312 O O . GLU A 1 162 ? -14.024 -8.830 4.943 1.00 85.44 162 GLU A O 1
ATOM 1317 N N . LEU A 1 163 ? -16.055 -8.601 5.869 1.00 86.88 163 LEU A N 1
ATOM 1318 C CA . LEU A 1 163 ? -15.747 -9.474 7.009 1.00 86.88 163 LEU A CA 1
ATOM 1319 C C . LEU A 1 163 ? -15.461 -10.901 6.534 1.00 86.88 163 LEU A C 1
ATOM 1321 O O . LEU A 1 163 ? -14.495 -11.513 6.974 1.00 86.88 163 LEU A O 1
ATOM 1325 N N . ALA A 1 164 ? -16.251 -11.407 5.581 1.00 85.06 164 ALA A N 1
ATOM 1326 C CA . ALA A 1 164 ? -16.037 -12.734 5.007 1.00 85.06 164 ALA A CA 1
ATOM 1327 C C . ALA A 1 164 ? -14.68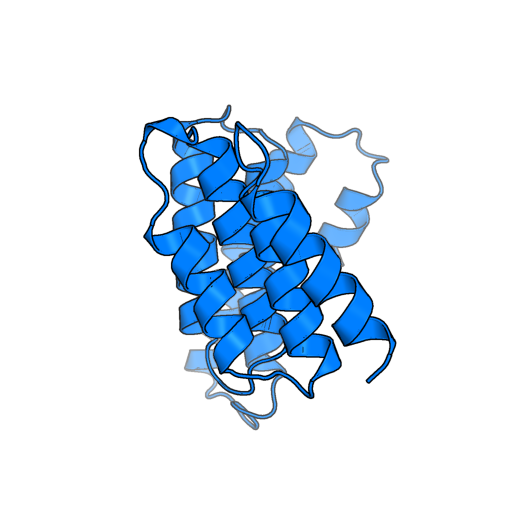3 -12.844 4.288 1.00 85.06 164 ALA A C 1
ATOM 1329 O O . ALA A 1 164 ? -14.031 -13.875 4.393 1.00 85.06 164 ALA A O 1
ATOM 1330 N N . LYS A 1 165 ? -14.239 -11.778 3.606 1.00 84.12 165 LYS A N 1
ATOM 1331 C CA . LYS A 1 165 ? -12.922 -11.736 2.945 1.00 84.12 165 LYS A CA 1
ATOM 1332 C C . LYS A 1 165 ? -11.746 -11.653 3.915 1.00 84.12 165 LYS A C 1
ATOM 1334 O O . LYS A 1 165 ? -10.642 -11.973 3.519 1.00 84.12 165 LYS A O 1
ATOM 1339 N N . THR A 1 166 ? -11.954 -11.147 5.126 1.00 83.06 166 THR A N 1
ATOM 1340 C CA . THR A 1 166 ? -10.899 -11.065 6.149 1.00 83.06 166 THR A CA 1
ATOM 1341 C C . THR A 1 166 ? -10.764 -12.383 6.918 1.00 83.06 166 THR A C 1
ATOM 1343 O O . THR A 1 166 ? -9.701 -12.672 7.453 1.00 83.06 166 THR A O 1
ATOM 1346 N N . TYR A 1 167 ? -11.833 -13.187 6.987 1.00 79.81 167 TYR A N 1
ATOM 1347 C CA . TYR A 1 167 ? -11.820 -14.515 7.616 1.00 79.81 167 TYR A CA 1
ATOM 1348 C C . TYR A 1 167 ? -11.263 -15.636 6.729 1.00 79.81 167 TYR A C 1
ATOM 1350 O O . TYR A 1 167 ? -10.965 -16.708 7.255 1.00 79.81 167 TYR A O 1
ATOM 1358 N N . PHE A 1 168 ? -11.203 -15.416 5.417 1.00 62.44 168 PHE A N 1
ATOM 1359 C CA . PHE A 1 168 ? -10.727 -16.367 4.415 1.00 62.44 168 PHE A CA 1
ATOM 1360 C C . PHE A 1 168 ? -9.339 -15.960 3.933 1.00 62.44 168 PHE A C 1
ATOM 1362 O O . PHE A 1 168 ? -8.484 -16.862 3.819 1.00 62.44 168 PHE A O 1
#

Radius of gyration: 17.73 Å; Cα contacts (8 Å, |Δi|>4): 174; chains: 1; bounding box: 37×48×44 Å

Mean predicted aligned error: 5.44 Å

Solvent-accessible surface area (backbone atoms only — not comparable to full-atom values): 9127 Å² total; per-residue (Å²): 106,73,69,38,54,54,39,54,53,49,46,61,54,44,72,71,43,86,82,61,55,64,69,58,49,32,52,38,26,43,51,35,10,59,61,54,80,59,31,62,69,34,40,51,53,26,51,51,52,64,76,68,62,57,82,87,66,38,64,71,53,53,22,54,47,29,43,52,49,15,60,47,36,70,72,75,44,102,73,38,70,63,58,17,47,53,25,38,51,52,17,44,53,42,40,64,75,75,43,64,94,58,37,66,68,54,25,49,47,28,39,49,56,15,48,52,37,53,48,50,63,71,32,82,88,36,79,73,63,52,73,67,54,47,51,51,36,50,52,52,18,52,53,28,38,51,53,16,50,56,29,45,68,74,67,45,64,95,84,40,68,67,59,61,63,74,77,105

Organism: NCBI:txid392032

Secondary structure (DSSP, 8-state):
-HHHHHHHHHHHHHTTSSS--HHHHHHHHHHHHHHTTS-HHHHHHHHHHHHT--GGG-HHHHHHHHHHHHHHHHHH-SS-HHHHHHHHHHHHHHHHHHS-TT-HHHHHHHHHHHHHHHHHHHSGGGSS--HHHHHHHHHHHHHHHHHHHHHHHHHS-TT-HHHHHHH-

Foldseek 3Di:
DVVLVVLVVVLVVQVPDPPRDLVSNLVSLCVNCVVVLNPVVSLVVSVVSLVPDDCVCPLLSSLVSLQVNLVSCLPRDPDDLPSSLVSLVSSLVSCPVVDDLLDLVNLVSLQVNLVSLVVVCVDPVCVDDDPVSVVVSNVSSVVSLVSSLVSCVVPDDPPDVVNVVSVD

pLDDT: mean 88.53, std 8.93, range [56.16, 98.0]

Sequence (168 aa):
MEVATWYLKAIDLEGKLQPVNYLNLFKMYLKVAECLENDKIYYEKAKNIVTNLTEENGPLQTARLYFKLAHHCSLYSDRDHDEALDCYLACLHIQQEALPENDLNIALTYKQIATLHNDHLSSHEISEPSFSEYLVYTSIAEFFMGKCLSIQLKTLPATHPELAKTYF

InterPro domains:
  IPR011990 Tetratricopeptide-like helical domain superfamily [G3DSA:1.25.40.10] (2-168)